Protein AF-A0A2K4L1N2-F1 (afdb_monomer_lite)

Sequence (76 aa):
MTQQAPISLEAVAGLFAVATGQIAHVNYGSCPDIVEGALVRDDDCPACQLLLAADAQLREASVTLPAFFAPDKASN

Secondary structure (DSSP, 8-state):
--------HHHHHHHHHHHTTSS--HHHHT-S-T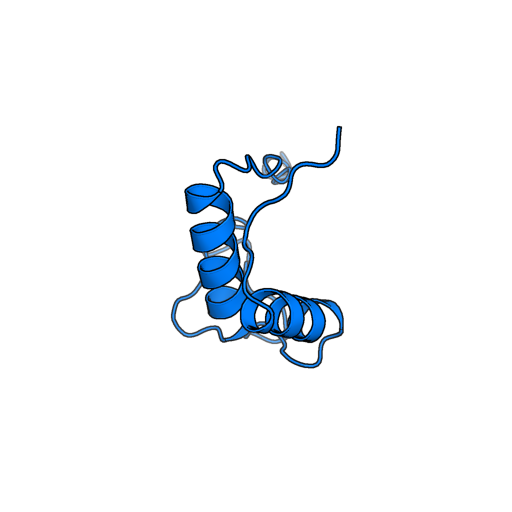TT-TT---TT-HHHHHHHHHHHHHHHTT--------------

pLDDT: mean 82.24, std 17.39, range [38.84, 97.81]

Foldseek 3Di:
DDQDFPDDPVLVVLQVCDVVVVQAWPPRNCPVHPVCHNPDADPPTSNSVSVVSRVVSCVVSVHDDPPPDPPDPPDD

Radius of gyration: 14.02 Å; chains: 1; bounding box: 28×31×39 Å

Structure (mmCIF, N/CA/C/O backbone):
data_AF-A0A2K4L1N2-F1
#
_entry.id   AF-A0A2K4L1N2-F1
#
loop_
_atom_site.group_PDB
_atom_site.id
_atom_site.type_symbol
_atom_site.label_atom_id
_atom_site.label_alt_id
_atom_site.label_comp_id
_atom_site.label_asym_id
_atom_site.label_entity_id
_atom_site.label_seq_id
_atom_site.pdbx_PDB_ins_code
_atom_site.Cartn_x
_atom_site.Cartn_y
_atom_site.Cartn_z
_atom_site.occupancy
_atom_site.B_iso_or_equiv
_atom_site.auth_seq_id
_atom_site.auth_comp_id
_atom_site.auth_asym_id
_atom_site.auth_atom_id
_atom_site.pdbx_PDB_model_num
ATOM 1 N N . MET A 1 1 ? -11.189 12.231 19.520 1.00 38.84 1 MET A N 1
ATOM 2 C CA . MET A 1 1 ? -12.114 11.136 19.168 1.00 38.84 1 MET A CA 1
ATOM 3 C C . MET A 1 1 ? -11.285 10.050 18.516 1.00 38.84 1 MET A C 1
ATOM 5 O O . MET A 1 1 ? -10.723 10.298 17.459 1.00 38.84 1 MET A O 1
ATOM 9 N N . THR A 1 2 ? -11.102 8.917 19.182 1.00 50.50 2 THR A N 1
ATOM 10 C CA . THR A 1 2 ? -10.405 7.760 18.610 1.00 50.50 2 THR A CA 1
ATOM 11 C C . THR A 1 2 ? -11.416 7.010 17.754 1.00 50.50 2 THR A C 1
ATOM 13 O O . THR A 1 2 ? -12.431 6.551 18.266 1.00 50.50 2 THR A O 1
ATOM 16 N N . GLN A 1 3 ? -11.191 6.966 16.445 1.00 57.66 3 GLN A N 1
ATOM 17 C CA . GLN A 1 3 ? -11.952 6.089 15.562 1.00 57.66 3 GLN A CA 1
ATOM 18 C C . GLN A 1 3 ? -11.334 4.694 15.688 1.00 57.66 3 GLN A C 1
ATOM 20 O O . GLN A 1 3 ? -10.163 4.512 15.359 1.00 57.66 3 GLN A O 1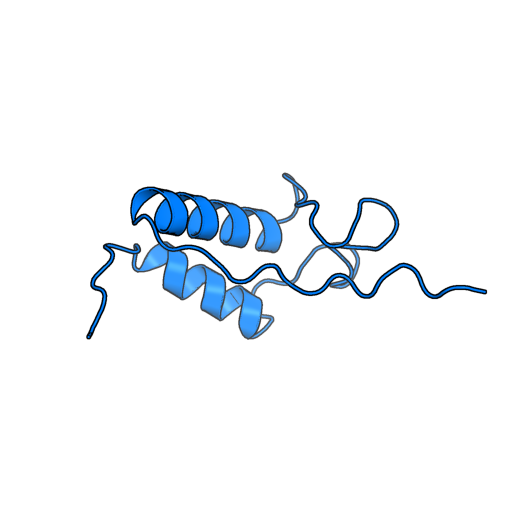
ATOM 25 N N . GLN A 1 4 ? -12.087 3.734 16.227 1.00 59.03 4 GLN A N 1
ATOM 26 C CA . GLN A 1 4 ? -11.724 2.320 16.193 1.00 59.03 4 GLN A CA 1
ATOM 27 C C . GLN A 1 4 ? -12.340 1.697 14.937 1.00 59.03 4 GLN A C 1
ATOM 29 O O . GLN A 1 4 ? -13.557 1.577 14.834 1.00 59.03 4 GLN A O 1
ATOM 34 N N . ALA A 1 5 ? -11.482 1.292 14.009 1.00 66.56 5 ALA A N 1
ATOM 35 C CA . ALA A 1 5 ? -11.816 0.470 12.857 1.00 66.56 5 ALA A CA 1
ATOM 36 C C . ALA A 1 5 ? -11.122 -0.889 13.028 1.00 66.56 5 ALA A C 1
ATOM 38 O O . ALA A 1 5 ? -9.928 -0.892 13.349 1.00 66.56 5 ALA A O 1
ATOM 39 N N . PRO A 1 6 ? -11.807 -2.032 12.849 1.00 75.44 6 PRO A N 1
ATOM 40 C CA . PRO A 1 6 ? -11.142 -3.327 12.853 1.00 75.44 6 PRO A CA 1
ATOM 41 C C . PRO A 1 6 ? -10.326 -3.481 11.561 1.00 75.44 6 PRO A C 1
ATOM 43 O O . PRO A 1 6 ? -10.810 -4.004 10.566 1.00 75.44 6 PRO A O 1
ATOM 46 N N . ILE A 1 7 ? -9.082 -3.001 11.575 1.00 85.56 7 ILE A N 1
ATOM 47 C CA . ILE A 1 7 ? -8.085 -3.320 10.549 1.00 85.56 7 ILE A CA 1
ATOM 48 C C . ILE A 1 7 ? -7.313 -4.555 11.017 1.00 85.56 7 ILE A C 1
ATOM 50 O O . ILE A 1 7 ? -6.877 -4.625 12.168 1.00 85.56 7 ILE A O 1
ATOM 54 N N . SER A 1 8 ? -7.155 -5.534 10.131 1.00 90.38 8 SER A N 1
ATOM 55 C CA . SER A 1 8 ? -6.396 -6.760 10.403 1.00 90.38 8 SER A CA 1
ATOM 56 C C . SER A 1 8 ? -4.922 -6.470 10.709 1.00 90.38 8 SER A C 1
ATOM 58 O O . SER A 1 8 ? -4.312 -5.560 10.136 1.00 90.38 8 SER A O 1
ATOM 60 N N . LEU A 1 9 ? -4.322 -7.269 11.598 1.00 91.75 9 LEU A N 1
ATOM 61 C CA . LEU A 1 9 ? -2.896 -7.157 11.914 1.00 91.75 9 LEU A CA 1
ATOM 62 C C . LEU A 1 9 ? -2.040 -7.455 10.675 1.00 91.75 9 LEU A C 1
ATOM 64 O O . LEU A 1 9 ? -1.001 -6.832 10.479 1.00 91.75 9 LEU A O 1
ATOM 68 N N . GLU A 1 10 ? -2.508 -8.357 9.817 1.00 92.88 10 GLU A N 1
ATOM 69 C CA . GLU A 1 10 ? -1.895 -8.717 8.544 1.00 92.88 10 GLU A CA 1
ATOM 70 C C . GLU A 1 10 ? -1.826 -7.515 7.596 1.00 92.88 10 GLU A C 1
ATOM 72 O O . GLU A 1 10 ? -0.771 -7.263 7.013 1.00 92.88 10 GLU A O 1
ATOM 77 N N . ALA A 1 11 ? -2.904 -6.728 7.485 1.00 92.50 11 ALA A N 1
ATOM 78 C CA . ALA A 1 11 ? -2.893 -5.508 6.679 1.00 92.50 11 ALA A CA 1
ATOM 79 C C . ALA A 1 11 ? -1.889 -4.484 7.227 1.00 92.50 11 ALA A C 1
ATOM 81 O O . ALA A 1 11 ? -1.111 -3.918 6.461 1.00 92.50 11 ALA A O 1
ATOM 82 N N . VAL A 1 12 ? -1.844 -4.283 8.549 1.00 94.31 12 VAL A N 1
ATOM 83 C CA . VAL A 1 12 ? -0.883 -3.356 9.175 1.00 94.31 12 VAL A CA 1
ATOM 84 C C . VAL A 1 12 ? 0.561 -3.820 8.962 1.00 94.31 12 VAL A C 1
ATOM 86 O O . VAL A 1 12 ? 1.415 -3.019 8.581 1.00 94.31 12 VAL A O 1
ATOM 89 N N . ALA A 1 13 ? 0.842 -5.108 9.165 1.00 96.31 13 ALA A N 1
ATOM 90 C CA . ALA A 1 13 ? 2.165 -5.686 8.955 1.00 96.31 13 ALA A CA 1
ATOM 91 C C . ALA A 1 13 ? 2.605 -5.585 7.486 1.00 96.31 13 ALA A C 1
ATOM 93 O O . ALA A 1 13 ? 3.748 -5.219 7.208 1.00 96.31 13 ALA A O 1
ATOM 94 N N . GLY A 1 14 ? 1.691 -5.841 6.546 1.00 96.38 14 GLY A N 1
ATOM 95 C CA . GLY A 1 14 ? 1.938 -5.698 5.115 1.00 96.38 14 GLY A CA 1
ATOM 96 C C . GLY A 1 14 ? 2.260 -4.258 4.718 1.00 96.38 14 GLY A C 1
ATOM 97 O O . GLY A 1 14 ? 3.270 -4.012 4.061 1.00 96.38 14 GLY A O 1
ATOM 98 N N . LEU A 1 15 ? 1.463 -3.288 5.178 1.00 95.75 15 LEU A N 1
ATOM 99 C CA . LEU A 1 15 ? 1.735 -1.867 4.945 1.00 95.75 15 LEU A CA 1
ATOM 100 C C . LEU A 1 15 ? 3.081 -1.433 5.535 1.00 95.75 15 LEU A C 1
ATOM 102 O O . LEU A 1 15 ? 3.812 -0.678 4.899 1.00 95.75 15 LEU A O 1
ATOM 106 N N . PHE A 1 16 ? 3.438 -1.927 6.723 1.00 97.44 16 PHE A N 1
ATOM 107 C CA . PHE A 1 16 ? 4.743 -1.660 7.322 1.00 97.44 16 PHE A CA 1
ATOM 108 C C . PHE A 1 16 ? 5.888 -2.231 6.473 1.00 97.44 16 PHE A C 1
ATOM 110 O O . PHE A 1 16 ? 6.890 -1.551 6.246 1.00 97.44 16 PHE A O 1
ATOM 117 N N . ALA A 1 17 ? 5.742 -3.454 5.962 1.00 97.81 17 ALA A N 1
ATOM 118 C CA . ALA A 1 17 ? 6.728 -4.068 5.077 1.00 97.81 17 ALA A CA 1
ATOM 119 C C . ALA A 1 17 ? 6.901 -3.272 3.770 1.00 97.81 17 ALA A C 1
ATOM 121 O O . ALA A 1 17 ? 8.033 -3.069 3.330 1.00 97.81 17 ALA A O 1
ATOM 122 N N . VAL A 1 18 ? 5.809 -2.755 3.195 1.00 96.88 18 VAL A N 1
ATOM 123 C CA . VAL A 1 18 ? 5.860 -1.857 2.028 1.00 96.88 18 VAL A CA 1
ATOM 124 C C . VAL A 1 18 ? 6.570 -0.547 2.373 1.00 96.88 18 VAL A C 1
ATOM 126 O O . VAL A 1 18 ? 7.537 -0.172 1.714 1.00 96.88 18 VAL A O 1
ATOM 129 N N . ALA A 1 19 ? 6.159 0.124 3.452 1.00 96.00 19 ALA A N 1
ATOM 130 C CA . ALA A 1 19 ? 6.709 1.418 3.861 1.00 96.00 19 ALA A CA 1
ATOM 131 C C . ALA A 1 19 ? 8.199 1.362 4.248 1.00 96.00 19 ALA A C 1
ATOM 133 O O . ALA A 1 19 ? 8.908 2.358 4.131 1.00 96.00 19 ALA A O 1
ATOM 134 N N . THR A 1 20 ? 8.679 0.203 4.703 1.00 96.69 20 THR A N 1
ATOM 135 C CA . THR A 1 20 ? 10.093 -0.028 5.046 1.00 96.69 20 THR A CA 1
ATOM 136 C C . THR A 1 20 ? 10.915 -0.605 3.892 1.00 96.69 20 THR A C 1
ATOM 138 O O . THR A 1 20 ? 12.108 -0.847 4.061 1.00 96.69 20 THR A O 1
ATOM 141 N N . GLY A 1 21 ? 10.305 -0.831 2.725 1.00 94.62 21 GLY A N 1
ATOM 142 C CA . GLY A 1 21 ? 10.979 -1.378 1.547 1.00 94.62 21 GLY A CA 1
ATOM 143 C C . GLY A 1 21 ? 11.303 -2.874 1.630 1.00 94.62 21 GLY A C 1
ATOM 144 O O . GLY A 1 21 ? 12.009 -3.383 0.765 1.00 94.62 21 GLY A O 1
ATOM 145 N N . GLN A 1 22 ? 10.788 -3.594 2.633 1.00 97.44 22 GLN A N 1
ATOM 146 C CA . GLN A 1 22 ? 10.882 -5.059 2.697 1.00 97.44 22 GLN A CA 1
ATOM 147 C C . GLN A 1 22 ? 10.068 -5.716 1.576 1.00 97.44 22 GLN A C 1
ATOM 149 O O . GLN A 1 22 ? 10.467 -6.747 1.040 1.00 97.44 22 GLN A O 1
ATOM 154 N N . ILE A 1 23 ? 8.942 -5.097 1.210 1.00 97.25 23 ILE A N 1
ATOM 155 C CA . ILE A 1 23 ? 8.167 -5.427 0.014 1.00 97.25 23 ILE A CA 1
ATOM 156 C C . ILE A 1 23 ? 8.204 -4.207 -0.899 1.00 97.25 23 ILE A C 1
ATOM 158 O O . ILE A 1 23 ? 7.564 -3.194 -0.631 1.00 97.25 23 ILE A O 1
ATOM 162 N N . ALA A 1 24 ? 8.978 -4.300 -1.974 1.00 95.75 24 ALA A N 1
ATO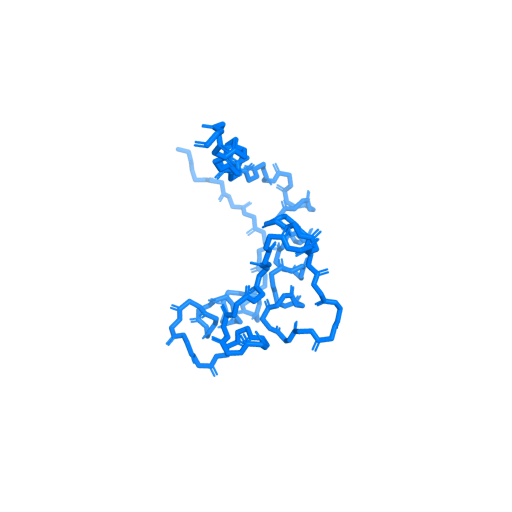M 163 C CA . ALA A 1 24 ? 9.083 -3.231 -2.954 1.00 95.75 24 ALA A CA 1
ATOM 164 C C . ALA A 1 24 ? 7.948 -3.308 -3.982 1.00 95.75 24 ALA A C 1
ATOM 166 O O . ALA A 1 24 ? 7.461 -4.388 -4.328 1.00 95.75 24 ALA A O 1
ATOM 167 N N . HIS A 1 25 ? 7.573 -2.152 -4.522 1.00 96.38 25 HIS A N 1
ATOM 168 C CA . HIS A 1 25 ? 6.819 -2.112 -5.766 1.00 96.38 25 HIS A CA 1
ATOM 169 C C . HIS A 1 25 ? 7.641 -2.711 -6.917 1.00 96.38 25 HIS A C 1
ATOM 171 O O . HIS A 1 25 ? 8.875 -2.625 -6.939 1.00 96.38 25 HIS A O 1
ATOM 177 N N . VAL A 1 26 ? 6.951 -3.301 -7.896 1.00 93.56 26 VAL A N 1
ATOM 178 C CA . VAL A 1 26 ? 7.571 -3.766 -9.147 1.00 93.56 26 VAL A CA 1
ATOM 179 C C . VAL A 1 26 ? 8.156 -2.589 -9.944 1.00 93.56 26 VAL A C 1
ATOM 181 O O . VAL A 1 26 ? 8.020 -1.424 -9.559 1.00 93.56 26 VAL A O 1
ATOM 184 N N . ASN A 1 27 ? 8.841 -2.883 -11.053 1.00 88.44 27 ASN A N 1
ATOM 185 C CA . ASN A 1 27 ? 9.487 -1.878 -11.907 1.00 88.44 27 ASN A CA 1
ATOM 186 C C . ASN A 1 27 ? 10.482 -0.998 -11.134 1.00 88.44 27 ASN A C 1
ATOM 188 O O . ASN A 1 27 ? 10.457 0.227 -11.225 1.00 88.44 27 ASN A O 1
ATOM 192 N N . TYR A 1 28 ? 11.354 -1.630 -10.341 1.00 87.12 28 TYR A N 1
ATOM 193 C CA . TYR A 1 28 ? 12.364 -0.946 -9.520 1.00 87.12 28 TYR A CA 1
ATOM 194 C C . TYR A 1 28 ? 11.767 0.077 -8.538 1.00 87.12 28 TYR A C 1
ATOM 196 O O . TYR A 1 28 ? 12.356 1.126 -8.295 1.00 87.12 28 TYR A O 1
ATOM 204 N N . GLY A 1 29 ? 10.588 -0.216 -7.982 1.00 85.56 29 GLY A N 1
ATOM 205 C CA . GLY A 1 29 ? 9.890 0.696 -7.079 1.00 85.56 29 GLY A CA 1
ATOM 206 C C . GLY A 1 29 ? 9.077 1.789 -7.779 1.00 85.56 29 GLY A C 1
ATOM 207 O O . GLY A 1 29 ? 8.589 2.685 -7.099 1.00 85.56 29 GLY A O 1
ATOM 208 N N . SER A 1 30 ? 8.945 1.744 -9.110 1.00 87.06 30 SER A N 1
ATOM 209 C CA . SER A 1 30 ? 8.317 2.828 -9.881 1.00 87.06 30 SER A CA 1
ATOM 210 C C . SER A 1 30 ? 6.797 2.719 -9.980 1.00 87.06 30 SER A C 1
ATOM 212 O O . SER A 1 30 ? 6.162 3.701 -10.332 1.00 87.06 30 SER A O 1
ATOM 214 N N . CYS A 1 31 ? 6.207 1.558 -9.688 1.00 90.69 31 CYS A N 1
ATOM 215 C CA . CYS A 1 31 ? 4.752 1.409 -9.596 1.00 90.69 31 CYS A CA 1
ATOM 216 C C . CYS A 1 31 ? 4.244 2.009 -8.261 1.00 90.69 31 CYS A C 1
ATOM 218 O O . CYS A 1 31 ? 4.866 1.745 -7.235 1.00 90.69 31 CYS A O 1
ATOM 220 N N . PRO A 1 32 ? 3.125 2.760 -8.206 1.00 88.38 32 PRO A N 1
ATOM 221 C CA . PRO A 1 32 ? 2.347 3.267 -9.336 1.00 88.38 32 PRO A CA 1
ATOM 222 C C . PRO A 1 32 ? 3.130 4.341 -10.103 1.00 88.38 32 PRO A C 1
ATOM 224 O O . PRO A 1 32 ? 3.795 5.178 -9.495 1.00 88.38 32 PRO A O 1
ATOM 227 N N . ASP A 1 33 ? 3.023 4.339 -11.430 1.00 84.94 33 ASP A N 1
ATOM 228 C CA . ASP A 1 33 ? 3.787 5.234 -12.303 1.00 84.94 33 ASP A CA 1
ATOM 229 C C . ASP A 1 33 ? 2.892 6.247 -13.039 1.00 84.94 33 ASP A C 1
ATOM 231 O O . ASP A 1 33 ? 1.679 6.313 -12.851 1.00 84.94 33 ASP A O 1
ATOM 235 N N . ILE A 1 34 ? 3.502 7.094 -13.870 1.00 83.69 34 ILE A N 1
ATOM 236 C CA . ILE A 1 34 ? 2.789 8.096 -14.674 1.00 83.69 34 ILE A CA 1
ATOM 237 C C . ILE A 1 34 ? 2.160 7.525 -15.955 1.00 83.69 34 ILE A C 1
ATOM 239 O O . ILE A 1 34 ? 1.316 8.190 -16.556 1.00 83.69 34 ILE A O 1
ATOM 243 N N . VAL A 1 35 ? 2.593 6.341 -16.394 1.00 85.06 35 VAL A N 1
ATOM 244 C CA . VAL A 1 35 ? 2.125 5.691 -17.624 1.00 85.06 35 VAL A CA 1
ATOM 245 C C . VAL A 1 35 ? 0.740 5.104 -17.383 1.00 85.06 35 VAL A C 1
ATOM 247 O O . VAL A 1 35 ? -0.197 5.461 -18.094 1.00 85.06 35 VAL A O 1
ATOM 250 N N . GLU A 1 36 ? 0.603 4.296 -16.334 1.00 83.94 36 GLU A N 1
ATOM 251 C CA . GLU A 1 36 ? -0.668 3.714 -15.895 1.00 83.94 36 GLU A CA 1
ATOM 252 C C . GLU A 1 36 ? -1.468 4.701 -15.030 1.00 83.94 36 GLU A C 1
ATOM 254 O O . GLU A 1 36 ? -2.696 4.761 -15.091 1.00 83.94 36 GLU A O 1
ATOM 259 N N . GLY A 1 37 ? -0.771 5.550 -14.270 1.00 85.38 37 GLY A N 1
ATOM 260 C CA . GLY A 1 37 ? -1.340 6.623 -13.459 1.00 85.38 37 GLY A CA 1
ATOM 261 C C . GLY A 1 37 ? -1.069 6.442 -11.965 1.00 85.38 37 GLY A C 1
ATOM 262 O O . GLY A 1 37 ? -1.195 5.354 -11.412 1.00 85.38 37 GLY A O 1
ATOM 263 N N . ALA A 1 38 ? -0.777 7.548 -11.270 1.00 83.00 38 ALA A N 1
ATOM 264 C CA . ALA A 1 38 ? -0.347 7.547 -9.863 1.00 83.00 38 ALA A CA 1
ATOM 265 C C . ALA A 1 38 ? -1.366 6.942 -8.869 1.00 83.00 38 ALA A C 1
ATOM 267 O O . ALA A 1 38 ? -1.030 6.648 -7.719 1.00 83.00 38 ALA A O 1
ATOM 268 N N . LEU A 1 39 ? -2.621 6.777 -9.297 1.00 83.94 39 LEU A N 1
ATOM 269 C CA . LEU A 1 39 ? -3.697 6.172 -8.512 1.00 83.94 39 LEU A CA 1
ATOM 270 C C . LEU A 1 39 ? -4.016 4.729 -8.930 1.00 83.94 39 LEU A C 1
ATOM 272 O O . LEU A 1 39 ? -4.731 4.046 -8.198 1.00 83.94 39 LEU A O 1
ATOM 276 N N . VAL A 1 40 ? -3.492 4.261 -10.064 1.00 88.00 40 VAL A N 1
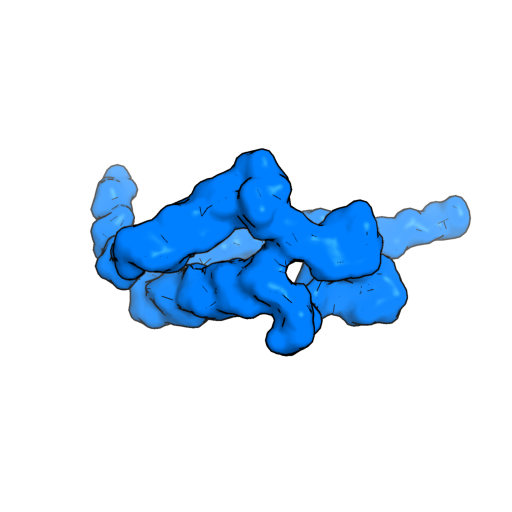ATOM 277 C CA . VAL A 1 40 ? -3.732 2.908 -10.568 1.00 88.00 40 VAL A CA 1
ATOM 278 C C . VAL A 1 40 ? -2.852 1.924 -9.806 1.00 88.00 40 VAL A C 1
ATOM 280 O O . VAL A 1 40 ? -1.666 2.160 -9.580 1.00 88.00 40 VAL A O 1
ATOM 283 N N . ARG A 1 41 ? -3.462 0.830 -9.350 1.00 90.88 41 ARG A N 1
ATOM 284 C CA . ARG A 1 41 ? -2.780 -0.271 -8.670 1.00 90.88 41 ARG A CA 1
ATOM 285 C C . ARG A 1 41 ? -2.675 -1.437 -9.638 1.00 90.88 41 ARG A C 1
ATOM 287 O O . ARG A 1 41 ? -3.601 -1.683 -10.399 1.00 90.88 41 ARG A O 1
ATOM 294 N N . ASP A 1 42 ? -1.531 -2.100 -9.598 1.00 91.06 42 ASP A N 1
ATOM 295 C CA . ASP A 1 42 ? -1.210 -3.249 -10.438 1.00 91.06 42 ASP A CA 1
ATOM 296 C C . ASP A 1 42 ? -1.521 -4.540 -9.669 1.00 91.06 42 ASP A C 1
ATOM 298 O O . ASP A 1 42 ? -1.022 -4.728 -8.552 1.00 91.06 42 ASP A O 1
ATOM 302 N N . ASP A 1 43 ? -2.353 -5.397 -10.265 1.00 91.00 43 ASP A N 1
ATOM 303 C CA . ASP A 1 43 ? -2.789 -6.671 -9.691 1.00 91.00 43 ASP A CA 1
ATOM 304 C C . ASP A 1 43 ? -1.640 -7.681 -9.569 1.00 91.00 43 ASP A C 1
ATOM 306 O O . ASP A 1 43 ? -1.720 -8.569 -8.725 1.00 91.00 43 ASP A O 1
ATOM 310 N N . ASP A 1 44 ? -0.549 -7.526 -10.325 1.00 92.00 44 ASP A N 1
ATOM 311 C CA . ASP A 1 44 ? 0.638 -8.386 -10.247 1.00 92.00 44 ASP A CA 1
ATOM 312 C C . ASP A 1 44 ? 1.712 -7.832 -9.288 1.00 92.00 44 ASP A C 1
ATOM 314 O O . ASP A 1 44 ? 2.706 -8.497 -8.980 1.00 92.00 44 ASP A O 1
ATOM 318 N N . CYS A 1 45 ? 1.523 -6.617 -8.762 1.00 95.56 45 CYS A N 1
ATOM 319 C CA . CYS A 1 45 ? 2.479 -5.971 -7.869 1.00 95.56 45 CYS A CA 1
ATOM 320 C C . CYS A 1 45 ? 2.165 -6.278 -6.390 1.00 95.56 45 CYS A C 1
ATOM 322 O O . CYS A 1 45 ? 1.152 -5.805 -5.865 1.00 95.56 45 CYS A O 1
ATOM 324 N N . PRO A 1 46 ? 3.048 -6.975 -5.644 1.00 96.12 46 PRO A N 1
ATOM 325 C CA . PRO A 1 46 ? 2.757 -7.409 -4.272 1.00 96.12 46 PRO A CA 1
ATOM 326 C C . PRO A 1 46 ? 2.548 -6.237 -3.301 1.00 96.12 46 PRO A C 1
ATOM 328 O O . PRO A 1 46 ? 1.705 -6.303 -2.408 1.00 96.12 46 PRO A O 1
ATOM 331 N N . ALA A 1 47 ? 3.264 -5.125 -3.494 1.00 96.75 47 ALA A N 1
ATOM 332 C CA . ALA A 1 47 ? 3.040 -3.907 -2.717 1.00 96.75 47 ALA A CA 1
ATOM 333 C C . ALA A 1 47 ? 1.671 -3.266 -3.024 1.00 96.75 47 ALA A C 1
ATOM 335 O O . ALA A 1 47 ? 0.983 -2.804 -2.113 1.00 96.75 47 ALA A O 1
ATOM 336 N N . CYS A 1 48 ? 1.239 -3.274 -4.291 1.00 95.38 48 CYS A N 1
ATOM 337 C CA . CYS A 1 48 ? -0.079 -2.774 -4.688 1.00 95.38 48 CYS A CA 1
ATOM 338 C C . CYS A 1 48 ? -1.215 -3.653 -4.157 1.00 95.38 48 CYS A C 1
ATOM 340 O O . CYS A 1 48 ? -2.197 -3.109 -3.662 1.00 95.38 48 CYS A O 1
ATOM 342 N N . GLN A 1 49 ? -1.063 -4.978 -4.169 1.00 95.81 49 GLN A N 1
ATOM 343 C CA . GLN A 1 49 ? -2.035 -5.902 -3.576 1.00 95.81 49 GLN A CA 1
ATOM 344 C C . GLN A 1 49 ? -2.248 -5.634 -2.078 1.00 95.81 49 GLN A C 1
ATOM 346 O O . GLN A 1 49 ? -3.385 -5.597 -1.609 1.00 95.81 49 GLN A O 1
ATOM 351 N N . LEU A 1 50 ? -1.173 -5.385 -1.320 1.00 95.94 50 LEU A N 1
ATOM 352 C CA . LEU A 1 50 ? -1.268 -5.045 0.106 1.00 95.94 50 LEU A CA 1
ATOM 353 C C . LEU A 1 50 ? -1.969 -3.700 0.340 1.00 95.94 50 LEU A C 1
ATOM 355 O O . LEU A 1 50 ? -2.783 -3.583 1.257 1.00 95.94 50 LEU A O 1
ATOM 359 N N . LEU A 1 51 ? -1.699 -2.702 -0.506 1.00 93.12 51 LEU A N 1
ATOM 360 C CA . LEU A 1 51 ? -2.407 -1.420 -0.470 1.00 93.12 51 LEU A CA 1
ATOM 361 C C . LEU A 1 51 ? -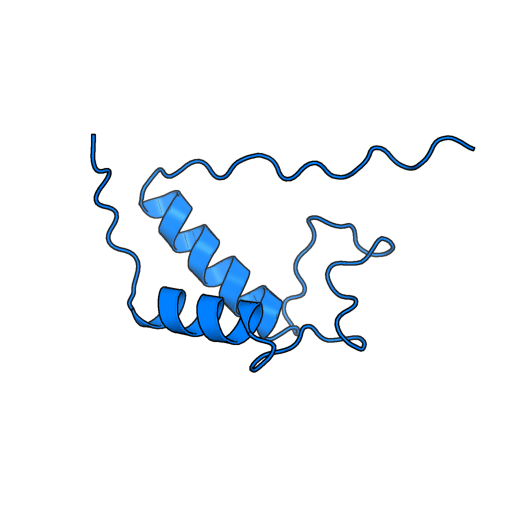3.901 -1.586 -0.787 1.00 93.12 51 LEU A C 1
ATOM 363 O O . LEU A 1 51 ? -4.725 -0.999 -0.093 1.00 93.12 51 LEU A O 1
ATOM 367 N N . LEU A 1 52 ? -4.256 -2.406 -1.782 1.00 92.69 52 LEU A N 1
ATOM 368 C CA . LEU A 1 52 ? -5.647 -2.711 -2.142 1.00 92.69 52 LEU A CA 1
ATOM 369 C C . LEU A 1 52 ? -6.386 -3.437 -1.010 1.00 92.69 52 LEU A C 1
ATOM 371 O O . LEU A 1 52 ? -7.519 -3.083 -0.684 1.00 92.69 52 LEU A O 1
ATOM 375 N N . ALA A 1 53 ? -5.739 -4.415 -0.372 1.00 92.50 53 ALA A N 1
ATOM 376 C CA . ALA A 1 53 ? -6.305 -5.128 0.769 1.00 92.50 53 ALA A CA 1
ATOM 377 C C . ALA A 1 53 ? -6.564 -4.193 1.963 1.00 92.50 53 ALA A C 1
ATOM 379 O O . ALA A 1 53 ? -7.608 -4.287 2.611 1.00 92.50 53 ALA A O 1
ATOM 380 N N . ALA A 1 54 ? -5.641 -3.267 2.238 1.00 91.94 54 ALA A N 1
ATOM 381 C CA . ALA A 1 54 ? -5.818 -2.267 3.285 1.00 91.94 54 ALA A CA 1
ATOM 382 C C . ALA A 1 54 ? -6.923 -1.252 2.946 1.00 91.94 54 ALA A C 1
ATOM 384 O O . ALA A 1 54 ? -7.750 -0.942 3.800 1.00 91.94 54 ALA A O 1
ATOM 385 N N . ASP A 1 55 ? -6.969 -0.762 1.706 1.00 90.06 55 ASP A N 1
ATOM 386 C CA . ASP A 1 55 ? -8.003 0.161 1.227 1.00 90.06 55 ASP A CA 1
ATOM 387 C C . ASP A 1 55 ? -9.408 -0.459 1.313 1.00 90.06 55 ASP A C 1
ATOM 389 O O . ASP A 1 55 ? -10.342 0.196 1.774 1.00 90.06 55 ASP A O 1
ATOM 393 N N . ALA A 1 56 ? -9.558 -1.748 0.991 1.00 89.81 56 ALA A N 1
ATOM 394 C CA . ALA A 1 56 ? -10.819 -2.468 1.175 1.00 89.81 56 ALA A CA 1
ATOM 395 C C . ALA A 1 56 ? -11.293 -2.458 2.643 1.00 89.81 56 ALA A C 1
ATOM 397 O O . ALA A 1 56 ? -12.450 -2.131 2.910 1.00 89.81 56 ALA A O 1
ATOM 398 N N . GLN A 1 57 ? -10.396 -2.736 3.595 1.00 91.25 57 GLN A N 1
ATOM 399 C CA . GLN A 1 57 ? -10.722 -2.732 5.030 1.00 91.25 57 GLN A CA 1
ATOM 400 C C . GLN A 1 57 ? -11.024 -1.323 5.554 1.00 91.25 57 GLN A C 1
ATOM 402 O O . GLN A 1 57 ? -11.919 -1.137 6.376 1.00 91.25 57 GLN A O 1
ATOM 407 N N . LEU A 1 58 ? -10.314 -0.307 5.057 1.00 88.19 58 LEU A N 1
ATOM 408 C CA . LEU A 1 58 ? -10.575 1.090 5.405 1.00 88.19 58 LEU A CA 1
ATOM 409 C C . LEU A 1 58 ? -11.950 1.549 4.909 1.00 88.19 58 LEU A C 1
ATOM 411 O O . LEU A 1 58 ? -12.676 2.207 5.654 1.00 88.19 58 LEU A O 1
ATOM 415 N N . ARG A 1 59 ? -12.345 1.157 3.693 1.00 86.69 59 ARG A N 1
ATOM 416 C CA . ARG A 1 59 ? -13.684 1.437 3.151 1.00 86.69 59 ARG A CA 1
ATOM 417 C C . ARG A 1 59 ? -14.781 0.735 3.937 1.00 86.69 59 ARG A C 1
ATOM 419 O O . ARG A 1 59 ? -15.788 1.366 4.244 1.00 86.69 59 ARG A O 1
ATOM 426 N N . GLU A 1 60 ? -14.584 -0.532 4.296 1.00 88.38 60 GLU A N 1
ATOM 427 C CA . GLU A 1 60 ? -15.519 -1.271 5.154 1.00 88.38 60 GLU A CA 1
ATOM 428 C C . GLU A 1 60 ? -15.674 -0.591 6.520 1.00 88.38 60 GLU A C 1
ATOM 430 O O . GLU A 1 60 ? -16.782 -0.431 7.032 1.00 88.38 60 GLU A O 1
ATOM 435 N N . ALA A 1 61 ? -14.576 -0.066 7.059 1.00 87.25 61 ALA A N 1
ATOM 436 C CA . ALA A 1 61 ? -14.579 0.734 8.273 1.00 87.25 61 ALA A CA 1
ATOM 437 C C . ALA A 1 61 ? -15.091 2.178 8.094 1.00 87.25 61 ALA A C 1
ATOM 439 O O . ALA A 1 61 ? -15.056 2.954 9.050 1.00 87.25 61 ALA A O 1
ATOM 440 N N . SER A 1 62 ? -15.562 2.558 6.901 1.00 87.06 62 SER A N 1
ATOM 441 C CA . SER A 1 62 ? -16.017 3.918 6.575 1.00 87.06 62 SER A CA 1
ATOM 442 C C . SER A 1 62 ? -14.960 5.006 6.828 1.00 87.06 62 SER A C 1
ATOM 444 O O . SER A 1 62 ? -15.290 6.158 7.115 1.00 87.06 62 SER A O 1
ATOM 446 N N . VAL A 1 63 ? -13.677 4.653 6.716 1.00 84.06 63 VAL A N 1
ATOM 447 C CA . VAL A 1 63 ? -12.556 5.589 6.802 1.00 84.06 63 VAL A CA 1
ATOM 448 C C . VAL A 1 63 ? -12.302 6.182 5.422 1.00 84.06 63 VAL A C 1
ATOM 450 O O . VAL A 1 63 ? -11.877 5.493 4.496 1.00 84.06 63 VAL A O 1
ATOM 453 N N . THR A 1 64 ? -12.514 7.489 5.289 1.00 77.88 64 THR A N 1
ATOM 454 C CA . THR A 1 64 ? -12.144 8.222 4.076 1.00 77.88 64 THR A CA 1
ATOM 455 C C . THR A 1 64 ? -10.651 8.520 4.095 1.00 77.88 64 THR A C 1
ATOM 457 O O . THR A 1 64 ? -10.174 9.295 4.928 1.00 77.88 64 THR A O 1
ATOM 460 N N . LEU A 1 65 ? -9.908 7.925 3.163 1.00 73.50 65 LEU A N 1
ATOM 461 C CA . LEU A 1 65 ? -8.524 8.313 2.922 1.00 73.50 65 LEU A CA 1
ATOM 462 C C . LEU A 1 65 ? -8.469 9.709 2.284 1.00 73.50 65 LEU A C 1
ATOM 464 O O . LEU A 1 65 ? -9.332 10.042 1.465 1.00 73.50 65 LEU A O 1
ATOM 468 N N . PRO A 1 66 ? -7.470 10.541 2.631 1.00 71.50 66 PRO A N 1
ATOM 469 C CA . PRO A 1 66 ? -7.254 11.790 1.921 1.00 71.50 66 PRO A CA 1
ATOM 470 C C . PRO A 1 66 ? -7.036 11.488 0.438 1.00 71.50 66 PRO A C 1
ATOM 472 O O . PRO A 1 66 ? -6.327 10.541 0.090 1.00 71.50 66 PRO A O 1
ATOM 475 N N . ALA A 1 67 ? -7.628 12.304 -0.436 1.00 63.28 67 ALA A N 1
ATOM 476 C CA . ALA A 1 67 ? -7.255 12.294 -1.840 1.00 63.28 67 ALA A CA 1
ATOM 477 C C . ALA A 1 67 ? -5.756 12.607 -1.898 1.00 63.28 67 ALA A C 1
ATOM 479 O O . ALA A 1 67 ? -5.338 13.719 -1.570 1.00 63.28 67 ALA A O 1
ATOM 480 N N . PHE A 1 68 ? -4.931 11.613 -2.226 1.00 59.31 68 PHE A N 1
ATOM 481 C CA . PHE A 1 68 ? -3.523 11.870 -2.482 1.00 59.31 68 PHE A CA 1
ATOM 482 C C . PHE A 1 68 ? -3.461 12.877 -3.628 1.00 59.31 68 PHE A C 1
ATOM 484 O O . PHE A 1 68 ? -4.041 12.641 -4.688 1.00 59.31 68 PHE A O 1
ATOM 491 N N . PHE A 1 69 ? -2.803 14.014 -3.389 1.00 46.12 69 PHE A N 1
ATOM 492 C CA . PHE A 1 69 ? -2.493 14.987 -4.426 1.00 46.12 69 PHE A CA 1
ATOM 493 C C . PHE A 1 69 ? -1.682 14.264 -5.506 1.00 46.12 69 PHE A C 1
ATOM 495 O O . PHE A 1 69 ? -0.476 14.076 -5.361 1.00 46.12 69 PHE A O 1
ATOM 502 N N . ALA A 1 70 ? -2.338 13.846 -6.587 1.00 46.00 70 ALA A N 1
ATOM 503 C CA . ALA A 1 70 ? -1.653 13.748 -7.858 1.00 46.00 70 ALA A CA 1
ATOM 504 C C . ALA A 1 70 ? -1.233 15.189 -8.172 1.00 46.00 70 ALA A C 1
ATOM 506 O O . ALA A 1 70 ? -2.121 16.043 -8.249 1.00 46.00 70 ALA A O 1
ATOM 507 N N . PRO A 1 71 ? 0.068 15.525 -8.264 1.00 41.72 71 PRO A N 1
ATOM 508 C CA . PRO A 1 71 ? 0.419 16.805 -8.847 1.00 41.72 71 PRO A CA 1
ATOM 509 C C . PRO A 1 71 ? -0.247 16.830 -10.222 1.00 41.72 71 PRO A C 1
ATOM 511 O O . PRO A 1 71 ? -0.049 15.903 -11.017 1.00 41.72 71 PRO A O 1
ATOM 514 N N . ASP A 1 72 ? -1.095 17.837 -10.456 1.00 41.47 72 ASP A N 1
ATOM 515 C CA . ASP A 1 72 ? -1.619 18.133 -11.785 1.00 41.47 72 ASP A CA 1
ATOM 516 C C . ASP A 1 72 ? -0.455 18.000 -12.754 1.00 41.47 72 ASP A C 1
ATOM 518 O O . ASP A 1 72 ? 0.636 18.507 -12.466 1.00 41.47 72 ASP A O 1
ATOM 522 N N . LYS A 1 73 ? -0.667 17.251 -13.845 1.00 48.00 73 LYS A N 1
ATOM 523 C CA . LYS A 1 73 ? 0.344 17.052 -14.884 1.00 48.00 73 LYS A CA 1
ATOM 524 C C . LYS A 1 73 ? 1.073 18.373 -15.077 1.00 48.00 73 LYS A C 1
ATOM 526 O O . LYS A 1 73 ? 0.419 19.363 -15.410 1.00 48.00 73 LYS A O 1
ATOM 531 N N . ALA A 1 74 ? 2.375 18.386 -14.781 1.00 41.31 74 ALA A N 1
ATOM 532 C CA . ALA A 1 74 ? 3.199 19.574 -14.913 1.00 41.31 74 ALA A CA 1
ATOM 533 C C . ALA A 1 74 ? 2.879 20.201 -16.273 1.0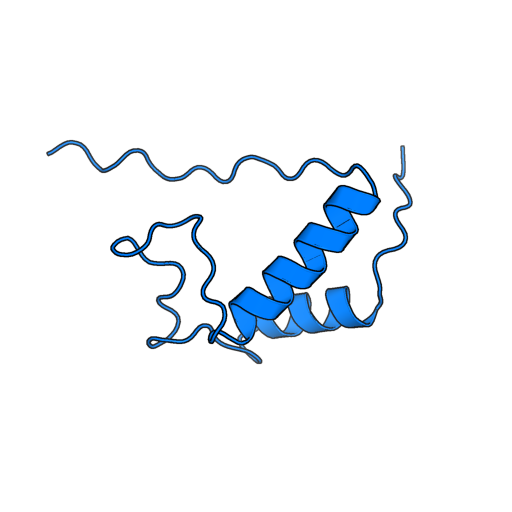0 41.31 74 ALA A C 1
ATOM 535 O O . ALA A 1 74 ? 3.058 19.576 -17.318 1.00 41.31 74 ALA A O 1
ATOM 536 N N . SER A 1 75 ? 2.254 21.376 -16.227 1.00 45.66 75 SER A N 1
ATOM 537 C CA . SER A 1 75 ? 1.948 22.146 -17.417 1.00 45.66 75 SER A CA 1
ATOM 538 C C . SER A 1 75 ? 3.273 22.638 -17.986 1.00 45.66 75 SER A C 1
ATOM 540 O O . SER A 1 75 ? 3.969 23.379 -17.297 1.00 45.66 75 SER A O 1
ATOM 542 N N . ASN A 1 76 ? 3.538 22.232 -19.232 1.00 41.81 76 ASN A N 1
ATOM 543 C CA . ASN A 1 76 ? 4.652 22.598 -20.121 1.00 41.81 76 ASN A CA 1
ATOM 544 C C . ASN A 1 76 ? 6.077 22.225 -19.695 1.00 41.81 76 ASN A C 1
ATOM 546 O O . ASN A 1 76 ? 6.643 22.874 -18.791 1.00 41.81 76 ASN A O 1
#